Protein AF-A0AAW7WB70-F1 (afdb_monomer)

Mean predicted aligned error: 8.34 Å

Solvent-accessible surface area (backbone atoms only — not comparable to full-atom values): 3189 Å² total; per-residue (Å²): 136,55,74,64,55,53,51,48,51,55,39,49,74,72,66,51,54,67,72,57,45,55,52,50,49,53,51,50,56,49,51,55,52,51,52,53,50,52,55,50,55,54,55,60,73,69,41,74,80,77,76,75,129

Sequence (53 aa):
MTEIEKISEELAEYGVPDELIGKIENLLATLYGEKRKLEIEKSWDVSPESMGR

Radius of gyration: 17.62 Å; Cα contacts (8 Å, |Δi|>4): 13; chains: 1; bounding box: 37×11×50 Å

Foldseek 3Di:
DDPLVVVLVVCVVVVNDPVVSVVVSVVVVVVVVVVVVVVVVVVVVPPCVVVDD

Secondary structure (DSSP, 8-state):
--HHHHHHHHHHHTT--HHHHHHHHHHHHHHHHHHHHHHHHHHHHT-GGGS--

Organism: Streptococcus oralis (NCBI:txid1303)

pLDDT: mean 84.54, std 15.06, range [46.69, 98.12]

Structure (mmCIF, N/CA/C/O backbone):
data_AF-A0AAW7WB70-F1
#
_entry.id   AF-A0AAW7WB70-F1
#
loop_
_atom_site.group_PDB
_atom_site.id
_atom_site.type_symbol
_atom_site.label_atom_id
_atom_site.label_alt_id
_atom_site.label_comp_id
_atom_site.label_asym_id
_atom_site.label_entity_id
_atom_site.label_seq_id
_atom_site.pdbx_PDB_ins_code
_atom_site.Cartn_x
_atom_site.Cartn_y
_atom_site.Cartn_z
_atom_site.occupancy
_atom_site.B_iso_or_equiv
_atom_site.auth_seq_id
_atom_site.auth_comp_id
_atom_site.auth_asym_id
_atom_site.auth_atom_id
_atom_site.pdbx_PDB_model_num
ATOM 1 N N . MET A 1 1 ? 13.603 -6.466 8.589 1.00 67.56 1 MET A N 1
ATOM 2 C CA . MET A 1 1 ? 12.475 -5.543 8.430 1.00 67.56 1 MET A CA 1
ATOM 3 C C . MET A 1 1 ? 12.671 -4.746 7.152 1.00 67.56 1 MET A C 1
ATOM 5 O O . MET A 1 1 ? 13.643 -4.003 7.038 1.00 67.56 1 MET A O 1
ATOM 9 N N . THR A 1 2 ? 11.822 -5.001 6.169 1.00 88.56 2 THR A N 1
ATOM 10 C CA . THR A 1 2 ? 11.762 -4.337 4.865 1.00 88.56 2 THR A CA 1
ATOM 11 C C . THR A 1 2 ? 10.985 -3.021 4.970 1.00 88.56 2 THR A C 1
ATOM 13 O O . THR A 1 2 ? 10.313 -2.773 5.969 1.00 88.56 2 THR A O 1
ATOM 16 N N . GLU A 1 3 ? 11.078 -2.155 3.957 1.00 91.06 3 GLU A N 1
ATOM 17 C CA . GLU A 1 3 ? 10.252 -0.935 3.898 1.00 91.06 3 GLU A CA 1
ATOM 18 C C . GLU A 1 3 ? 8.753 -1.264 3.848 1.00 91.06 3 GLU A C 1
ATOM 20 O O . GLU A 1 3 ? 7.962 -0.575 4.480 1.00 91.06 3 GLU A O 1
ATOM 25 N N . ILE A 1 4 ? 8.378 -2.354 3.164 1.00 91.75 4 ILE A N 1
ATOM 26 C CA . ILE A 1 4 ? 6.989 -2.823 3.081 1.00 91.75 4 ILE A CA 1
ATOM 27 C C . ILE A 1 4 ? 6.472 -3.213 4.471 1.00 91.75 4 ILE A C 1
ATOM 29 O O . ILE A 1 4 ? 5.407 -2.754 4.855 1.00 91.75 4 ILE A O 1
ATOM 33 N N . GLU A 1 5 ? 7.252 -3.964 5.258 1.00 90.31 5 GLU A N 1
ATOM 34 C CA . GLU A 1 5 ? 6.860 -4.353 6.624 1.00 90.31 5 GLU A CA 1
ATOM 35 C C . GLU A 1 5 ? 6.630 -3.137 7.540 1.00 90.31 5 GLU A C 1
ATOM 37 O O . GLU A 1 5 ? 5.683 -3.136 8.317 1.00 90.31 5 GLU A O 1
ATOM 42 N N . LYS A 1 6 ? 7.441 -2.075 7.416 1.00 95.25 6 LYS A N 1
ATOM 43 C CA . LYS A 1 6 ? 7.241 -0.832 8.187 1.00 95.25 6 LYS A CA 1
ATOM 44 C C . LYS A 1 6 ? 5.954 -0.107 7.799 1.00 95.25 6 LYS A C 1
ATOM 46 O O . LYS A 1 6 ? 5.237 0.376 8.666 1.00 95.2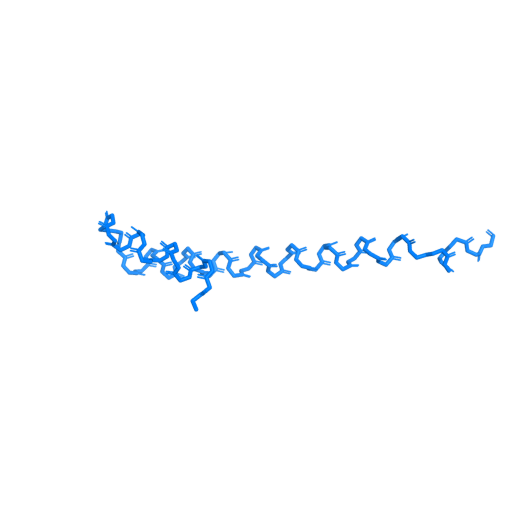5 6 LYS A O 1
ATOM 51 N N . ILE A 1 7 ? 5.656 -0.048 6.498 1.00 94.38 7 ILE A N 1
ATOM 52 C CA . ILE A 1 7 ? 4.410 0.544 5.994 1.00 94.38 7 ILE A CA 1
ATOM 53 C C . ILE A 1 7 ? 3.209 -0.252 6.516 1.00 94.38 7 ILE A C 1
ATOM 55 O O . ILE A 1 7 ? 2.222 0.345 6.934 1.00 94.38 7 ILE A O 1
ATOM 59 N N . SER A 1 8 ? 3.290 -1.583 6.531 1.00 93.81 8 SER A N 1
ATOM 60 C CA . SER A 1 8 ? 2.230 -2.439 7.069 1.00 93.81 8 SER A CA 1
ATOM 61 C C . SER A 1 8 ? 1.989 -2.207 8.560 1.00 93.81 8 SER A C 1
ATOM 63 O O . SER A 1 8 ? 0.835 -2.131 8.975 1.00 93.81 8 SER A O 1
ATOM 65 N N . GLU A 1 9 ? 3.051 -2.036 9.355 1.00 95.50 9 GLU A N 1
ATOM 66 C CA . GLU A 1 9 ? 2.937 -1.680 10.775 1.00 95.50 9 GLU A CA 1
ATOM 67 C C . GLU A 1 9 ? 2.265 -0.313 10.971 1.00 95.50 9 GLU A C 1
ATOM 69 O O . GLU A 1 9 ? 1.295 -0.220 11.722 1.00 95.50 9 GLU A O 1
ATOM 74 N N . GLU A 1 10 ? 2.683 0.725 10.238 1.00 97.38 10 GLU A N 1
ATOM 75 C CA . GLU A 1 10 ? 2.040 2.049 10.302 1.00 97.38 10 GLU A CA 1
ATOM 76 C C . GLU A 1 10 ? 0.559 1.998 9.877 1.00 97.38 10 GLU A C 1
ATOM 78 O O . GLU A 1 10 ? -0.304 2.610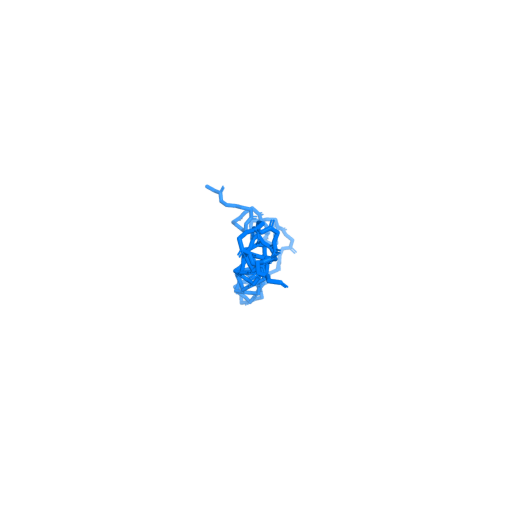 10.507 1.00 97.38 10 GLU A O 1
ATOM 83 N N . LEU A 1 11 ? 0.221 1.236 8.830 1.00 96.94 11 LEU A N 1
ATOM 84 C CA . LEU A 1 11 ? -1.167 1.064 8.387 1.00 96.94 11 LEU A CA 1
ATOM 85 C C . LEU A 1 11 ? -2.020 0.344 9.439 1.00 96.94 11 LEU A C 1
ATOM 87 O O . LEU A 1 11 ? -3.181 0.713 9.640 1.00 96.94 11 LEU A O 1
ATOM 91 N N . ALA A 1 12 ? -1.452 -0.644 10.130 1.00 96.38 12 ALA A N 1
ATOM 92 C CA . ALA A 1 12 ? -2.117 -1.311 11.242 1.00 96.38 12 ALA A CA 1
ATOM 93 C C . ALA A 1 12 ? -2.358 -0.341 12.412 1.00 96.38 12 ALA A C 1
ATOM 95 O O . ALA A 1 12 ? -3.450 -0.335 12.983 1.00 96.38 12 ALA A O 1
ATOM 96 N N . GLU A 1 13 ? -1.398 0.541 12.721 1.00 97.56 13 GLU A N 1
ATOM 97 C CA . GLU A 1 13 ? -1.570 1.608 13.721 1.00 97.56 13 GLU A CA 1
ATOM 98 C C . GLU A 1 13 ? -2.690 2.594 13.346 1.00 97.56 13 GLU A C 1
ATOM 100 O O . GLU A 1 13 ? -3.413 3.078 14.221 1.00 97.56 13 GLU A O 1
ATOM 105 N N . TYR A 1 14 ? -2.903 2.843 12.050 1.00 97.12 14 TYR A N 1
ATOM 106 C CA . TYR A 1 14 ? -4.025 3.646 11.547 1.00 97.12 14 TYR A CA 1
ATOM 107 C C . TYR A 1 14 ? -5.369 2.903 11.505 1.00 97.12 14 TYR A C 1
ATOM 109 O O . TYR A 1 14 ? -6.378 3.482 11.091 1.00 97.12 14 TYR A O 1
ATOM 117 N N . GLY A 1 15 ? -5.417 1.642 11.942 1.00 96.88 15 GLY A N 1
ATOM 118 C CA . GLY A 1 15 ? -6.634 0.832 11.951 1.00 96.88 15 GLY A CA 1
ATOM 119 C C . GLY A 1 15 ? -7.089 0.407 10.555 1.00 96.88 15 GLY A C 1
ATOM 120 O O . GLY A 1 15 ? -8.280 0.164 10.339 1.00 96.88 15 GLY A O 1
ATOM 121 N N . VAL A 1 16 ? -6.168 0.343 9.591 1.00 97.50 16 VAL A N 1
ATOM 122 C CA . VAL A 1 16 ? -6.469 -0.174 8.256 1.00 97.50 16 VAL A CA 1
ATOM 123 C C . VAL A 1 16 ? -6.744 -1.680 8.364 1.00 97.50 16 VAL A C 1
ATOM 125 O O . VAL A 1 16 ? -5.966 -2.397 8.985 1.00 97.50 16 VAL A O 1
ATOM 128 N N . PRO A 1 17 ? -7.834 -2.192 7.766 1.00 98.12 17 PRO A N 1
ATOM 129 C CA . PRO A 1 17 ? -8.120 -3.622 7.752 1.00 98.12 17 PRO A CA 1
ATOM 130 C C . PRO A 1 17 ? -6.985 -4.449 7.137 1.00 98.12 17 PRO A C 1
ATOM 132 O O . PRO A 1 17 ? -6.492 -4.100 6.063 1.00 98.12 17 PRO A O 1
ATOM 135 N N . ASP A 1 18 ? -6.669 -5.600 7.737 1.00 95.19 18 ASP A N 1
ATOM 136 C CA . ASP A 1 18 ? -5.610 -6.513 7.270 1.00 95.19 18 ASP A CA 1
ATOM 137 C C . ASP A 1 18 ? -5.759 -6.895 5.787 1.00 95.19 18 ASP A C 1
ATOM 139 O O . ASP A 1 18 ? -4.777 -7.009 5.057 1.00 95.19 18 ASP A O 1
ATOM 143 N N . GLU A 1 19 ? -6.998 -7.035 5.298 1.00 97.56 19 GLU A N 1
ATOM 144 C CA . GLU A 1 19 ? -7.272 -7.311 3.881 1.00 97.56 19 GLU A CA 1
ATOM 145 C C . GLU A 1 19 ? -6.766 -6.186 2.961 1.00 97.56 19 GLU A C 1
ATOM 147 O O . GLU A 1 19 ? -6.251 -6.444 1.870 1.00 97.56 19 GLU A O 1
ATOM 152 N N . LEU A 1 20 ? -6.919 -4.927 3.382 1.00 97.88 20 LEU A N 1
ATOM 153 C CA . LEU A 1 20 ? -6.419 -3.776 2.634 1.00 97.88 20 LEU A CA 1
ATOM 154 C C . LEU A 1 2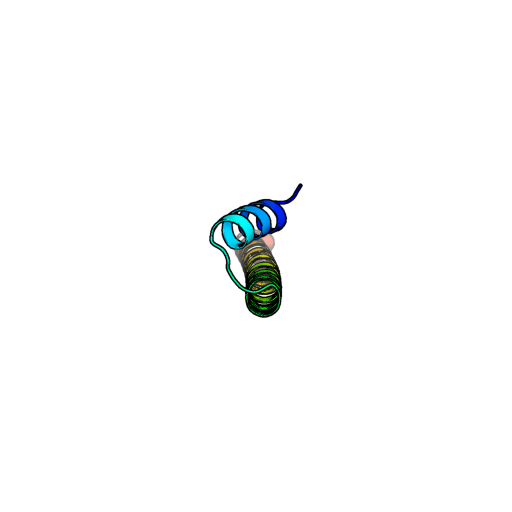0 ? -4.900 -3.658 2.759 1.00 97.88 20 LEU A C 1
ATOM 156 O O . LEU A 1 20 ? -4.254 -3.380 1.750 1.00 97.88 20 LEU A O 1
ATOM 160 N N . ILE A 1 21 ? -4.335 -3.941 3.936 1.00 97.62 21 ILE A N 1
ATOM 161 C CA . ILE A 1 21 ? -2.880 -3.995 4.138 1.00 97.62 21 ILE A CA 1
ATOM 162 C C . ILE A 1 21 ? -2.262 -5.021 3.180 1.00 97.62 21 ILE A C 1
ATOM 164 O O . ILE A 1 21 ? -1.402 -4.657 2.383 1.00 97.62 21 ILE A O 1
ATOM 168 N N . GLY A 1 22 ? -2.784 -6.249 3.121 1.00 95.56 22 GLY A N 1
ATOM 169 C CA . GLY A 1 22 ? -2.273 -7.282 2.211 1.00 95.56 22 GLY A CA 1
ATOM 170 C C . GLY A 1 22 ? -2.400 -6.926 0.719 1.00 95.56 22 GLY A C 1
ATOM 171 O O . GLY A 1 22 ? -1.564 -7.315 -0.101 1.00 95.56 22 GLY A O 1
ATOM 172 N N . LYS A 1 23 ? -3.420 -6.149 0.325 1.00 97.44 23 LYS A N 1
ATOM 173 C CA . LYS A 1 23 ? -3.526 -5.613 -1.049 1.00 97.44 23 LYS A CA 1
ATOM 174 C C . LYS A 1 23 ? -2.458 -4.553 -1.327 1.00 97.44 23 LYS A C 1
ATOM 176 O O . LYS A 1 23 ? -1.888 -4.548 -2.419 1.00 97.44 23 LYS A O 1
ATOM 181 N N . ILE A 1 24 ? -2.179 -3.685 -0.356 1.00 96.31 24 ILE A N 1
ATOM 182 C CA . ILE A 1 24 ? -1.138 -2.655 -0.451 1.00 96.31 24 ILE A CA 1
ATOM 183 C C . ILE A 1 24 ? 0.249 -3.303 -0.517 1.00 96.31 24 ILE A C 1
ATOM 185 O O . ILE A 1 24 ? 1.032 -2.948 -1.394 1.00 96.31 24 ILE A O 1
ATOM 189 N N . GLU A 1 25 ? 0.533 -4.299 0.323 1.00 95.06 25 GLU A N 1
ATOM 190 C CA . GLU A 1 25 ? 1.794 -5.053 0.298 1.00 95.06 25 GLU A CA 1
ATOM 191 C C . GLU A 1 25 ? 2.055 -5.690 -1.071 1.00 95.06 25 GLU A C 1
ATOM 193 O O . GLU A 1 25 ? 3.139 -5.531 -1.637 1.00 95.06 25 GLU A O 1
ATOM 198 N N . ASN A 1 26 ? 1.047 -6.354 -1.648 1.00 95.38 26 ASN A N 1
ATOM 199 C CA . ASN A 1 26 ? 1.152 -6.959 -2.978 1.00 95.38 26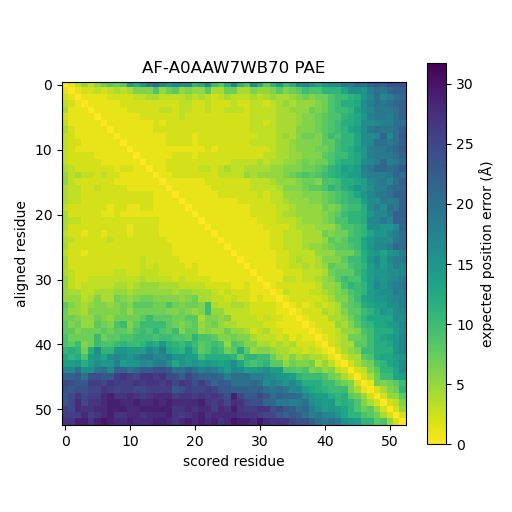 ASN A CA 1
ATOM 200 C C . ASN A 1 26 ? 1.399 -5.920 -4.082 1.00 95.38 26 ASN A C 1
ATOM 202 O O . ASN A 1 26 ? 2.213 -6.148 -4.984 1.00 95.38 26 ASN A O 1
ATOM 206 N N . LEU A 1 27 ? 0.717 -4.772 -4.018 1.00 96.38 27 LEU A N 1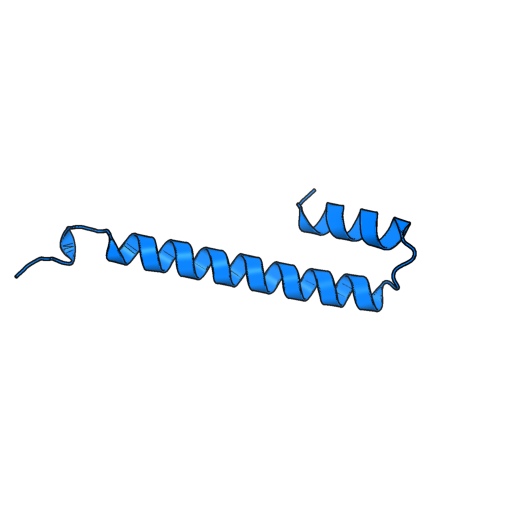
ATOM 207 C CA . LEU A 1 27 ? 0.930 -3.677 -4.962 1.00 96.38 27 LEU A CA 1
ATOM 208 C C . LEU A 1 27 ? 2.359 -3.131 -4.856 1.00 96.38 27 LEU A C 1
ATOM 210 O O . LEU A 1 27 ? 3.037 -2.989 -5.873 1.00 96.38 27 LEU A O 1
ATOM 214 N N . LEU A 1 28 ? 2.836 -2.871 -3.637 1.00 94.69 28 LEU A N 1
ATOM 215 C CA . LEU A 1 28 ? 4.192 -2.383 -3.397 1.00 94.69 28 LEU A CA 1
ATOM 216 C C . LEU A 1 28 ? 5.236 -3.381 -3.904 1.00 94.69 28 LEU A C 1
ATOM 218 O O . LEU A 1 28 ? 6.139 -2.990 -4.642 1.00 94.69 28 LEU A O 1
ATOM 222 N N . ALA A 1 29 ? 5.089 -4.670 -3.589 1.00 91.81 29 ALA A N 1
ATOM 223 C CA . ALA A 1 29 ? 5.993 -5.716 -4.069 1.00 91.81 29 ALA A CA 1
ATOM 224 C C . ALA A 1 29 ? 6.061 -5.764 -5.606 1.00 91.81 29 ALA A C 1
ATOM 226 O O . ALA A 1 29 ? 7.149 -5.888 -6.177 1.00 91.81 29 ALA A O 1
ATOM 227 N N . THR A 1 30 ? 4.916 -5.594 -6.274 1.00 94.88 30 THR A N 1
ATOM 228 C CA . THR A 1 30 ? 4.835 -5.521 -7.740 1.00 94.88 30 THR A CA 1
ATOM 229 C C . THR A 1 30 ? 5.599 -4.308 -8.272 1.00 94.88 30 THR A C 1
ATOM 231 O O . THR A 1 30 ? 6.488 -4.466 -9.109 1.00 94.88 30 THR A O 1
ATOM 234 N N . LEU A 1 31 ? 5.338 -3.113 -7.732 1.00 93.56 31 LEU A N 1
ATOM 235 C CA . LEU A 1 31 ? 5.987 -1.870 -8.162 1.00 93.56 31 LEU A CA 1
ATOM 236 C C . LEU A 1 31 ? 7.505 -1.888 -7.940 1.00 93.56 31 LEU A C 1
ATOM 238 O O . LEU A 1 31 ? 8.262 -1.436 -8.800 1.00 93.56 31 LEU A O 1
ATOM 242 N N . TYR A 1 32 ? 7.978 -2.437 -6.817 1.00 90.56 32 TYR A N 1
ATOM 243 C CA . TYR A 1 32 ? 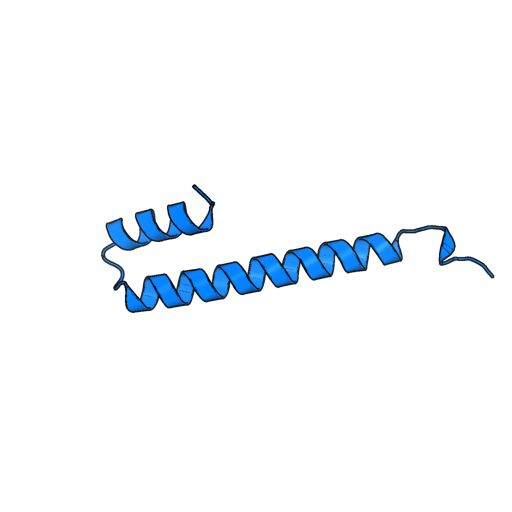9.413 -2.610 -6.573 1.00 90.56 32 TYR A CA 1
ATOM 244 C C . TYR A 1 32 ? 10.050 -3.570 -7.587 1.00 90.56 32 TYR A C 1
ATOM 246 O O . TYR A 1 32 ? 11.153 -3.307 -8.075 1.00 90.56 32 TYR A O 1
ATOM 254 N N . GLY A 1 33 ? 9.357 -4.657 -7.938 1.00 89.94 33 GLY A N 1
ATOM 255 C CA . GLY A 1 33 ? 9.795 -5.582 -8.983 1.00 89.94 33 GLY A CA 1
ATOM 256 C C . GLY A 1 33 ? 9.895 -4.914 -10.357 1.00 89.94 33 GLY A C 1
ATOM 257 O O . GLY A 1 33 ? 10.917 -5.038 -11.036 1.00 89.94 33 GLY A O 1
ATOM 258 N N . GLU A 1 34 ? 8.870 -4.156 -10.749 1.00 89.31 34 GLU A N 1
ATOM 259 C CA . GLU A 1 34 ? 8.833 -3.423 -12.019 1.00 89.31 34 GLU A CA 1
ATOM 260 C C . GLU A 1 34 ? 9.903 -2.332 -12.092 1.00 89.31 34 GLU A C 1
ATOM 262 O O . GLU A 1 34 ? 10.622 -2.241 -13.089 1.00 89.31 34 GLU A O 1
ATOM 267 N N . LYS A 1 35 ? 10.084 -1.554 -11.017 1.00 85.94 35 LYS A N 1
ATOM 268 C CA . LYS A 1 35 ? 11.152 -0.552 -10.920 1.00 85.94 35 LYS A CA 1
ATOM 269 C C . LYS A 1 35 ? 12.520 -1.189 -11.152 1.00 85.94 35 LYS A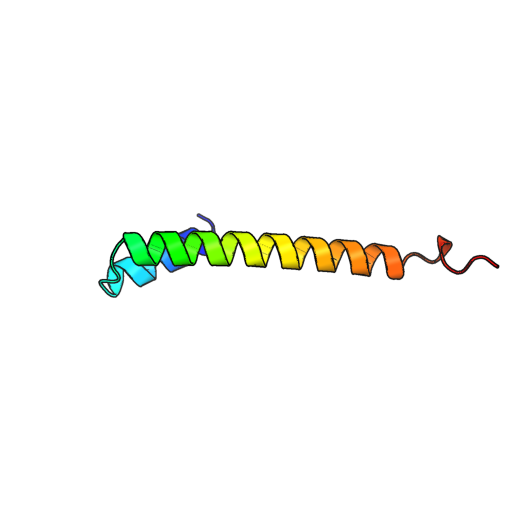 C 1
ATOM 271 O O . LYS A 1 35 ? 13.294 -0.689 -11.964 1.00 85.94 35 LYS A O 1
ATOM 276 N N . ARG A 1 36 ? 12.799 -2.318 -10.493 1.00 83.50 36 ARG A N 1
ATOM 277 C CA . ARG A 1 36 ? 14.071 -3.034 -10.650 1.00 83.50 36 ARG A CA 1
ATOM 278 C C . ARG A 1 36 ? 14.275 -3.521 -12.083 1.00 83.50 36 ARG A C 1
ATOM 280 O O . ARG A 1 36 ? 15.381 -3.436 -12.605 1.00 83.50 36 ARG A O 1
ATOM 287 N N . LYS A 1 37 ? 13.214 -4.009 -12.733 1.00 83.94 37 LYS A N 1
ATOM 288 C CA . LYS A 1 37 ? 13.257 -4.426 -14.141 1.00 83.94 37 LYS A CA 1
ATOM 289 C C . LYS A 1 37 ? 13.614 -3.255 -15.063 1.00 83.94 37 LYS A C 1
ATOM 291 O O . LYS A 1 37 ? 14.485 -3.413 -15.911 1.00 83.94 37 LYS A O 1
ATOM 296 N N . LEU A 1 38 ? 13.003 -2.087 -14.853 1.00 78.50 38 LEU A N 1
ATOM 297 C CA . LEU A 1 38 ? 13.288 -0.869 -15.621 1.00 78.50 38 LEU A CA 1
ATOM 298 C C . LEU A 1 38 ? 14.705 -0.327 -15.376 1.00 78.50 38 LEU A C 1
ATOM 300 O O . LEU A 1 38 ? 15.343 0.164 -16.303 1.00 78.50 38 LEU A O 1
ATOM 304 N N . GLU A 1 39 ? 15.210 -0.400 -14.142 1.00 82.62 39 GLU A N 1
ATOM 305 C CA . GLU A 1 39 ? 16.594 -0.023 -13.813 1.00 82.62 39 GLU A CA 1
ATOM 306 C C . GLU A 1 39 ? 17.605 -0.939 -14.508 1.00 82.62 39 GLU A C 1
ATOM 308 O O . GLU A 1 39 ? 18.601 -0.458 -15.049 1.00 82.62 39 GLU A O 1
ATOM 313 N N . ILE A 1 40 ? 17.322 -2.245 -14.545 1.00 78.06 40 ILE A N 1
ATOM 314 C CA . ILE A 1 40 ? 18.129 -3.215 -15.286 1.00 78.06 40 ILE A CA 1
ATOM 315 C C . ILE A 1 40 ? 18.095 -2.878 -16.777 1.00 78.06 40 ILE A C 1
ATOM 317 O O . ILE A 1 40 ? 19.154 -2.694 -17.360 1.00 78.06 40 ILE A O 1
ATOM 321 N N . GLU A 1 41 ? 16.912 -2.746 -17.383 1.00 74.44 41 GLU A N 1
ATOM 322 C CA . GLU A 1 41 ? 16.746 -2.448 -18.815 1.00 74.44 41 GLU A CA 1
ATOM 323 C C . GLU A 1 41 ? 17.492 -1.173 -19.231 1.00 74.44 41 GLU A C 1
ATOM 325 O O . GLU A 1 41 ? 18.297 -1.208 -20.159 1.00 74.44 41 GLU A O 1
ATOM 330 N N . LYS A 1 42 ? 17.352 -0.087 -18.458 1.00 71.12 42 LYS A N 1
ATOM 331 C CA . LYS A 1 42 ? 18.131 1.141 -18.669 1.00 71.12 42 LYS A CA 1
ATOM 332 C C . LYS A 1 42 ? 19.632 0.903 -18.585 1.00 71.12 42 LYS A C 1
ATOM 334 O O . LYS A 1 42 ? 20.362 1.488 -19.371 1.00 71.12 42 LYS A O 1
ATOM 339 N N . SER A 1 43 ? 20.099 0.069 -17.655 1.00 70.88 43 SER A N 1
ATOM 340 C CA . SER A 1 43 ? 21.524 -0.249 -17.516 1.00 70.88 43 SER A CA 1
ATOM 341 C C . SER A 1 43 ? 22.095 -0.984 -18.733 1.00 70.88 43 SER A C 1
ATOM 343 O O . SER A 1 43 ? 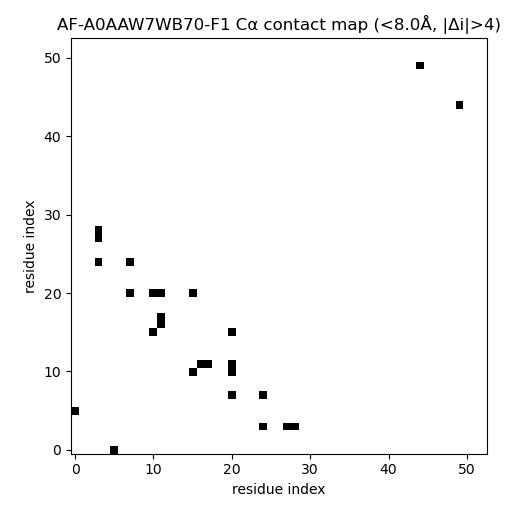23.282 -0.822 -19.004 1.00 70.88 43 SER A O 1
ATOM 345 N N . TRP A 1 44 ? 21.291 -1.770 -19.458 1.00 60.66 44 TRP A N 1
ATOM 346 C CA . TRP A 1 44 ? 21.719 -2.426 -20.701 1.00 60.66 44 TRP A CA 1
ATOM 347 C C . TRP A 1 44 ? 21.776 -1.449 -21.884 1.00 60.66 44 TRP A C 1
ATOM 349 O O . TRP A 1 44 ? 22.656 -1.580 -22.733 1.00 60.66 44 TRP A O 1
ATOM 359 N N . ASP A 1 45 ? 20.902 -0.439 -21.910 1.00 58.47 45 ASP A N 1
ATOM 360 C CA . ASP A 1 45 ? 20.908 0.628 -22.924 1.00 58.47 45 ASP A CA 1
ATOM 361 C C . ASP 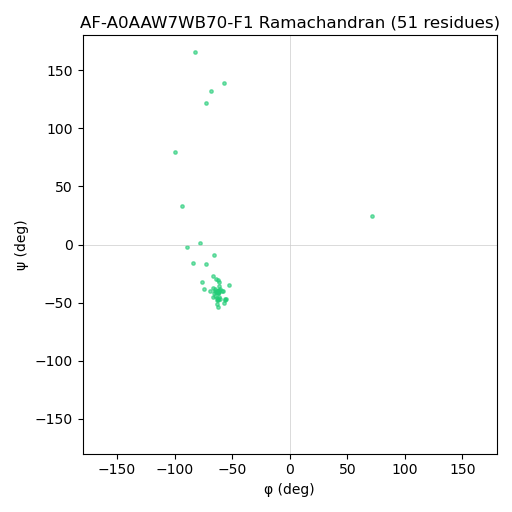A 1 45 ? 22.151 1.537 -22.840 1.00 58.47 45 ASP A C 1
ATOM 363 O O . ASP A 1 45 ? 22.588 2.091 -23.848 1.00 58.47 45 ASP A O 1
ATOM 367 N N . VAL A 1 46 ? 22.765 1.684 -21.657 1.00 57.19 46 VAL A N 1
ATOM 368 C CA . VAL A 1 46 ? 23.966 2.532 -21.478 1.00 57.19 46 VAL A CA 1
ATOM 369 C C . VAL A 1 46 ? 25.288 1.792 -21.717 1.00 57.19 46 VAL A C 1
ATOM 371 O O . VAL A 1 46 ? 26.350 2.414 -21.640 1.00 57.19 46 VAL A O 1
ATOM 374 N N . SER A 1 47 ? 25.266 0.487 -22.008 1.00 56.38 47 SER A N 1
ATOM 375 C CA . SER A 1 47 ? 26.493 -0.265 -22.293 1.00 56.38 47 SER A CA 1
ATOM 376 C C . SER A 1 47 ? 27.054 0.116 -23.675 1.00 56.38 47 SER A C 1
ATOM 378 O O . SER A 1 47 ? 26.373 -0.063 -24.686 1.00 56.38 47 SER A O 1
ATOM 380 N N . PRO A 1 48 ? 28.310 0.603 -23.769 1.00 57.22 48 PRO A N 1
ATOM 381 C CA . PRO A 1 48 ? 28.901 1.110 -25.015 1.00 57.22 48 PRO A CA 1
ATOM 382 C C . PRO A 1 48 ? 29.106 0.038 -26.100 1.00 57.22 48 PRO A C 1
ATOM 384 O O . PRO A 1 48 ? 29.405 0.371 -27.244 1.00 57.22 48 PRO A O 1
ATOM 387 N N . GLU A 1 49 ? 28.912 -1.240 -25.775 1.00 60.22 49 GLU A N 1
ATOM 388 C CA . GLU A 1 49 ? 28.994 -2.361 -26.718 1.00 60.22 49 GLU A CA 1
ATOM 389 C C . GLU A 1 49 ? 27.793 -2.417 -27.687 1.00 60.22 49 GLU A C 1
ATOM 391 O O . GLU A 1 49 ? 27.892 -3.027 -28.750 1.00 60.22 49 GLU A O 1
ATOM 396 N N . SER A 1 50 ? 26.688 -1.725 -27.375 1.00 55.78 50 SER A N 1
ATOM 397 C CA . SER A 1 50 ? 25.481 -1.650 -28.216 1.00 55.78 50 SER A CA 1
ATOM 398 C C . SER A 1 50 ? 25.565 -0.583 -29.320 1.00 55.78 50 SER A C 1
ATOM 400 O O . SER A 1 50 ? 24.792 -0.631 -30.274 1.00 55.78 50 SER A O 1
ATOM 402 N N . MET A 1 51 ? 26.507 0.369 -29.233 1.00 56.47 51 MET A N 1
ATOM 403 C CA . MET A 1 51 ? 26.747 1.407 -30.258 1.00 56.47 51 MET A CA 1
ATOM 404 C C . MET A 1 51 ? 27.836 1.001 -31.266 1.00 56.47 51 MET A C 1
ATOM 406 O O . MET A 1 51 ? 28.611 1.826 -31.749 1.00 56.47 51 MET A O 1
ATOM 410 N N . GLY A 1 52 ? 27.935 -0.292 -31.569 1.00 67.50 52 GLY A N 1
ATOM 411 C CA . GLY A 1 52 ? 28.892 -0.831 -32.528 1.00 67.50 52 GLY A CA 1
ATOM 412 C C . GLY A 1 52 ? 28.280 -1.107 -33.899 1.00 67.50 52 GLY A C 1
ATOM 413 O O . GLY A 1 52 ? 28.011 -2.269 -34.199 1.00 67.50 52 GLY A O 1
ATOM 414 N N . ARG A 1 53 ? 28.111 -0.069 -34.731 1.00 46.69 53 ARG A N 1
ATOM 415 C CA . ARG A 1 53 ? 28.430 -0.064 -36.178 1.00 46.69 53 ARG A CA 1
ATOM 416 C C . ARG A 1 53 ? 28.162 1.285 -36.833 1.00 46.69 53 ARG A C 1
ATOM 418 O O . ARG A 1 53 ? 27.044 1.811 -36.662 1.00 46.69 53 ARG A O 1
#